Protein AF-A0AAD4DMA4-F1 (afdb_monomer)

Nearest PDB structures (foldseek):
  8xfw-assembly1_B  TM=6.424E-01  e=8.519E-01  Mangifera indica
  4wio-assembly1_A  TM=4.514E-01  e=7.465E-01  Plasmodium falciparum 3D7
  3uow-assembly1_B  TM=4.944E-01  e=1.186E+00  Plasmodium falciparum 3D7
  7va8-assembly1_A  TM=5.593E-01  e=2.149E+00  Mangifera indica
  3uow-assembly1_A  TM=4.075E-01  e=1.186E+00  Plasmodium falciparum 3D7

Solvent-accessible surface area (backbone atoms only — not comparable to full-atom values): 4641 Å² total; per-residue (Å²): 136,82,84,68,72,77,65,56,79,76,67,72,49,45,76,38,35,70,47,79,51,57,92,49,93,68,82,69,33,36,67,57,51,51,50,46,56,71,61,17,77,45,53,38,33,43,36,40,53,46,73,84,64,80,35,70,69,42,28,39,52,26,51,55,46,39,58,70,78,41,67,76,46,44,67,54,80,110

Radius of gyration: 13.65 Å; Cα contacts (8 Å, |Δi|>4): 100; chains: 1; bounding box: 26×44×28 Å

pLDDT: mean 76.93, std 14.54, range [42.16, 92.5]

Organism: NCBI:txid604196

Structure (mmCIF, N/CA/C/O backbone):
data_AF-A0AAD4DMA4-F1
#
_entry.id   AF-A0AAD4DMA4-F1
#
loop_
_atom_site.group_PDB
_atom_site.id
_atom_site.type_symbol
_atom_site.label_atom_id
_atom_site.label_alt_id
_atom_site.label_comp_id
_atom_site.label_asym_id
_atom_site.label_entity_id
_atom_site.label_seq_id
_atom_site.pdbx_PDB_ins_code
_atom_site.Cartn_x
_atom_site.Cartn_y
_atom_site.Cartn_z
_atom_site.occupancy
_atom_site.B_iso_or_equiv
_atom_site.auth_seq_id
_atom_site.auth_comp_id
_atom_site.auth_asym_id
_atom_site.auth_atom_id
_atom_site.pdbx_PDB_model_num
ATOM 1 N N . MET A 1 1 ? 14.262 -34.839 5.972 1.00 42.16 1 MET A N 1
ATOM 2 C CA . MET A 1 1 ? 13.747 -33.658 5.249 1.00 42.16 1 MET A CA 1
ATOM 3 C C . MET A 1 1 ? 12.601 -33.095 6.068 1.00 42.16 1 MET A C 1
ATOM 5 O O . MET A 1 1 ? 11.568 -33.741 6.152 1.00 42.16 1 MET A O 1
ATOM 9 N N . SER A 1 2 ? 12.833 -31.989 6.772 1.00 44.19 2 SER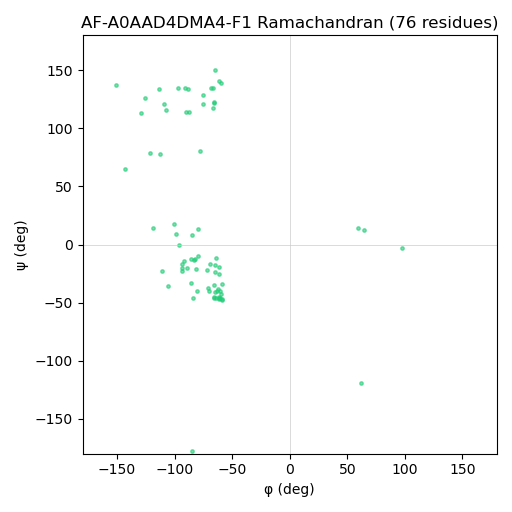 A N 1
ATOM 10 C CA . SER A 1 2 ? 11.875 -31.410 7.723 1.00 44.19 2 SER A CA 1
ATOM 11 C C . SER A 1 2 ? 10.930 -30.448 6.986 1.00 44.19 2 SER A C 1
ATOM 13 O O . SER A 1 2 ? 11.411 -29.426 6.502 1.00 44.19 2 SER A O 1
ATOM 15 N N . PRO A 1 3 ? 9.616 -30.729 6.884 1.00 52.88 3 PRO A N 1
ATOM 16 C CA . PRO A 1 3 ? 8.662 -29.882 6.163 1.00 52.88 3 PRO A CA 1
ATOM 17 C C . PRO A 1 3 ? 8.099 -28.722 7.007 1.00 52.88 3 PRO A C 1
ATOM 19 O O . PRO A 1 3 ? 7.173 -28.037 6.587 1.00 52.88 3 PRO A O 1
ATOM 22 N N . THR A 1 4 ? 8.622 -28.491 8.211 1.00 53.81 4 THR A N 1
ATOM 23 C CA . THR A 1 4 ? 8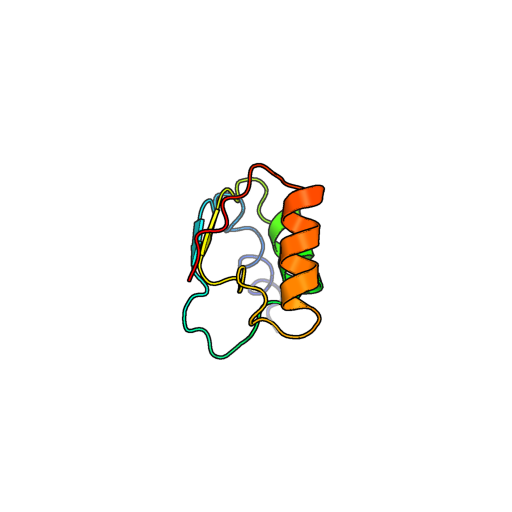.030 -27.574 9.198 1.00 53.81 4 THR A CA 1
ATOM 24 C C . THR A 1 4 ? 8.578 -26.152 9.171 1.00 53.81 4 THR A C 1
ATOM 26 O O . THR A 1 4 ? 7.926 -25.256 9.698 1.00 53.81 4 THR A O 1
ATOM 29 N N . LEU A 1 5 ? 9.734 -25.908 8.548 1.00 49.91 5 LEU A N 1
ATOM 30 C CA . LEU A 1 5 ? 10.343 -24.575 8.563 1.00 49.91 5 LEU A CA 1
ATOM 31 C C . LEU A 1 5 ? 9.742 -23.618 7.536 1.00 49.91 5 LEU A C 1
ATOM 33 O O . LEU A 1 5 ? 9.838 -22.421 7.741 1.00 49.91 5 LEU A O 1
ATOM 37 N N . THR A 1 6 ? 9.083 -24.094 6.480 1.00 51.66 6 THR A N 1
ATOM 38 C CA . THR A 1 6 ? 8.537 -23.221 5.424 1.00 51.66 6 THR A CA 1
ATOM 39 C C . THR A 1 6 ? 7.169 -22.625 5.768 1.00 51.66 6 THR A C 1
ATOM 41 O O . THR A 1 6 ? 6.720 -21.707 5.093 1.00 51.66 6 THR A O 1
ATOM 44 N N . ARG A 1 7 ? 6.497 -23.138 6.809 1.00 44.78 7 ARG A N 1
ATOM 45 C CA . ARG A 1 7 ? 5.121 -22.753 7.168 1.00 44.78 7 ARG A CA 1
ATOM 46 C C . ARG A 1 7 ? 5.037 -21.563 8.131 1.00 44.78 7 ARG A C 1
ATOM 48 O O . ARG A 1 7 ? 3.997 -20.932 8.203 1.00 44.78 7 ARG A O 1
ATOM 55 N N . LEU A 1 8 ? 6.115 -21.255 8.855 1.00 49.47 8 LEU A N 1
ATOM 56 C CA . LEU A 1 8 ? 6.123 -20.189 9.868 1.00 49.47 8 LEU A CA 1
ATOM 57 C C . LEU A 1 8 ? 6.294 -18.789 9.248 1.00 49.47 8 LEU A C 1
ATOM 59 O O . LEU A 1 8 ? 5.560 -17.873 9.591 1.00 49.47 8 LEU A O 1
ATOM 63 N N . TRP A 1 9 ? 7.150 -18.643 8.234 1.00 50.97 9 TRP A N 1
ATOM 64 C CA . TRP A 1 9 ? 7.533 -17.331 7.684 1.00 50.97 9 TRP A CA 1
ATOM 65 C C . TRP A 1 9 ? 6.429 -16.584 6.923 1.00 50.97 9 TRP A C 1
ATOM 67 O O . TRP A 1 9 ? 6.557 -15.386 6.691 1.00 50.97 9 TRP A O 1
ATOM 77 N N . THR A 1 10 ? 5.355 -17.259 6.504 1.00 51.84 10 THR A N 1
ATOM 78 C CA . THR A 1 10 ? 4.261 -16.629 5.740 1.00 51.84 10 THR A CA 1
ATOM 79 C C . THR A 1 10 ? 3.114 -16.140 6.620 1.00 51.84 10 THR A C 1
ATOM 81 O O . THR A 1 10 ? 2.348 -15.280 6.192 1.00 51.84 10 THR A O 1
ATOM 84 N N . GLU A 1 11 ? 2.984 -16.648 7.848 1.00 55.25 11 GLU A N 1
ATOM 85 C CA . GLU A 1 11 ? 1.865 -16.298 8.730 1.00 55.25 11 GLU A CA 1
ATOM 86 C C . GLU A 1 11 ? 2.155 -15.106 9.657 1.00 55.25 11 GLU A C 1
ATOM 88 O O . GLU A 1 11 ? 1.219 -14.544 10.229 1.00 55.25 11 GLU A O 1
ATOM 93 N N . GLU A 1 12 ? 3.420 -14.695 9.791 1.00 61.72 12 GLU A N 1
ATOM 94 C CA . GLU A 1 12 ? 3.865 -13.774 10.851 1.00 61.72 12 GLU A CA 1
ATOM 95 C C . GLU A 1 12 ? 3.702 -12.278 10.534 1.00 61.72 12 GLU A C 1
ATOM 97 O O . GLU A 1 12 ? 3.744 -11.455 11.444 1.00 61.72 12 GLU A O 1
ATOM 102 N N . LEU A 1 13 ? 3.426 -11.894 9.284 1.00 74.19 13 LEU A N 1
ATOM 103 C CA . LEU A 1 13 ? 3.303 -10.477 8.903 1.00 74.19 13 LEU A CA 1
ATOM 104 C C . LEU A 1 13 ? 1.853 -9.982 8.778 1.00 74.19 13 LEU A C 1
ATOM 106 O O . LEU A 1 13 ? 1.606 -8.909 8.237 1.00 74.19 13 LEU A O 1
ATOM 110 N N . LYS A 1 14 ? 0.874 -10.705 9.339 1.00 77.06 14 LYS A N 1
ATOM 111 C CA . LYS A 1 14 ? -0.537 -10.256 9.373 1.00 77.06 14 LYS A CA 1
ATOM 112 C C . LYS A 1 14 ? -0.736 -8.940 10.142 1.00 77.06 14 LYS A C 1
ATOM 114 O O . LYS A 1 14 ? -1.757 -8.276 9.974 1.00 77.06 14 LYS A O 1
ATOM 119 N N . GLU A 1 15 ? 0.228 -8.578 10.988 1.00 85.75 15 GLU A N 1
ATOM 120 C CA . GLU A 1 15 ? 0.249 -7.337 11.769 1.00 85.75 15 GLU A CA 1
ATOM 121 C C . GLU A 1 15 ? 1.067 -6.214 11.110 1.00 85.75 15 GLU A 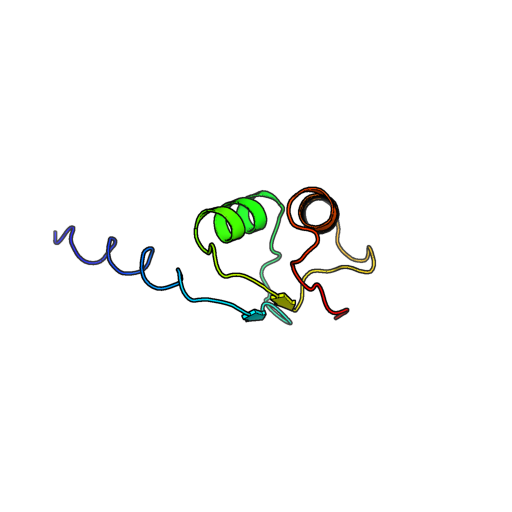C 1
ATOM 123 O O . GLU A 1 15 ? 1.154 -5.121 11.671 1.00 85.75 15 GLU A O 1
ATOM 128 N N . LEU A 1 16 ? 1.665 -6.462 9.939 1.00 88.25 16 LEU A N 1
ATOM 129 C CA . LEU A 1 16 ? 2.478 -5.478 9.234 1.00 88.25 16 LEU A CA 1
ATOM 130 C C . LEU A 1 16 ? 1.607 -4.307 8.772 1.00 88.25 16 LEU A C 1
ATOM 132 O O . LEU A 1 16 ? 0.650 -4.501 8.026 1.00 88.25 16 LEU A O 1
ATOM 136 N N . ARG A 1 17 ? 1.971 -3.097 9.205 1.00 90.31 17 ARG A N 1
ATOM 137 C CA . ARG A 1 17 ? 1.281 -1.847 8.847 1.00 90.31 17 ARG A CA 1
ATOM 138 C C . ARG A 1 17 ? 2.044 -1.003 7.843 1.00 90.31 17 ARG A C 1
ATOM 140 O O . ARG A 1 17 ? 1.433 -0.384 6.982 1.00 90.31 17 ARG A O 1
ATOM 147 N N . GLU A 1 18 ? 3.368 -1.003 7.931 1.00 91.44 18 GLU A N 1
ATOM 148 C CA . GLU A 1 18 ? 4.238 -0.230 7.052 1.00 91.44 18 GLU A CA 1
ATOM 149 C C . GLU A 1 18 ? 5.266 -1.158 6.405 1.00 91.44 18 GLU A C 1
ATOM 151 O O . GLU A 1 18 ? 5.987 -1.876 7.097 1.00 91.44 18 GLU A O 1
ATOM 156 N N . LEU A 1 19 ? 5.330 -1.129 5.076 1.00 88.62 19 LEU A N 1
ATOM 157 C CA . LEU A 1 19 ? 6.363 -1.787 4.290 1.00 88.62 19 LEU A CA 1
ATOM 158 C C . LEU A 1 19 ? 7.267 -0.718 3.678 1.00 88.62 19 LEU A C 1
ATOM 160 O O . LEU A 1 19 ? 6.799 0.106 2.897 1.00 88.62 19 LEU A O 1
ATOM 164 N N . ASN A 1 20 ? 8.561 -0.753 3.985 1.00 87.94 20 ASN A N 1
ATOM 165 C CA . ASN A 1 20 ? 9.544 0.098 3.325 1.00 87.94 20 ASN A CA 1
ATOM 166 C C . ASN A 1 20 ? 10.410 -0.729 2.374 1.00 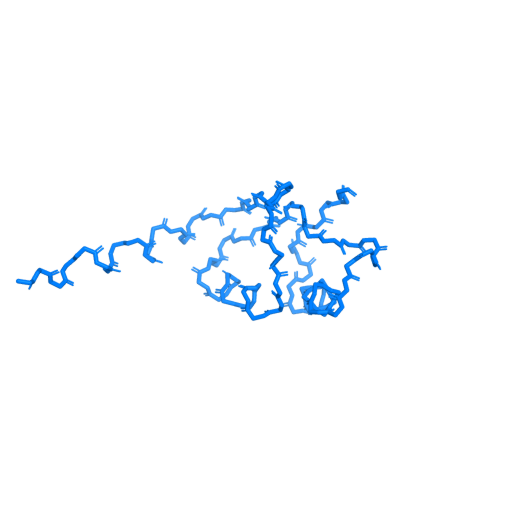87.94 20 ASN A C 1
ATOM 168 O O . ASN A 1 20 ? 11.143 -1.616 2.804 1.00 87.94 20 ASN A O 1
ATOM 172 N N . VAL A 1 21 ? 10.295 -0.429 1.084 1.00 84.31 21 VAL A N 1
ATOM 173 C CA . VAL A 1 21 ? 11.027 -1.067 -0.020 1.00 84.31 21 VAL A CA 1
ATOM 174 C C . VAL A 1 21 ? 11.900 -0.055 -0.764 1.00 84.31 21 VAL A C 1
ATOM 176 O O . VAL A 1 21 ? 12.383 -0.316 -1.866 1.00 84.31 21 VAL A O 1
ATOM 179 N N . GLU A 1 22 ? 12.107 1.120 -0.171 1.00 81.06 22 GLU A N 1
ATOM 180 C CA . GLU A 1 22 ? 12.986 2.143 -0.713 1.00 81.06 22 GLU A CA 1
ATOM 181 C C . GLU A 1 22 ? 14.419 1.608 -0.849 1.00 81.06 22 GLU A C 1
ATOM 183 O O . GLU A 1 22 ? 14.928 0.890 0.010 1.00 81.06 22 GLU A O 1
ATOM 188 N N . GLN A 1 23 ? 15.072 1.951 -1.961 1.00 71.31 23 GLN A N 1
ATOM 189 C CA . GLN A 1 23 ? 16.431 1.512 -2.306 1.00 71.31 23 GLN A CA 1
ATOM 190 C C . GLN A 1 23 ? 16.633 -0.008 -2.421 1.00 71.31 23 GLN A C 1
ATOM 192 O O . GLN A 1 23 ? 17.775 -0.470 -2.496 1.00 71.31 23 GLN A O 1
ATOM 197 N N . MET A 1 24 ? 15.563 -0.804 -2.501 1.00 76.75 24 MET A N 1
ATOM 198 C CA . MET A 1 24 ? 15.710 -2.198 -2.901 1.00 76.75 24 MET A CA 1
ATOM 199 C C . MET A 1 24 ? 16.131 -2.274 -4.372 1.00 76.75 24 MET A C 1
ATOM 201 O O . MET A 1 24 ? 15.582 -1.601 -5.243 1.00 76.75 24 MET A O 1
ATOM 205 N N . ALA A 1 25 ? 17.124 -3.122 -4.660 1.00 69.31 25 ALA A N 1
ATOM 206 C CA . ALA A 1 25 ? 17.544 -3.406 -6.033 1.00 69.31 25 ALA A CA 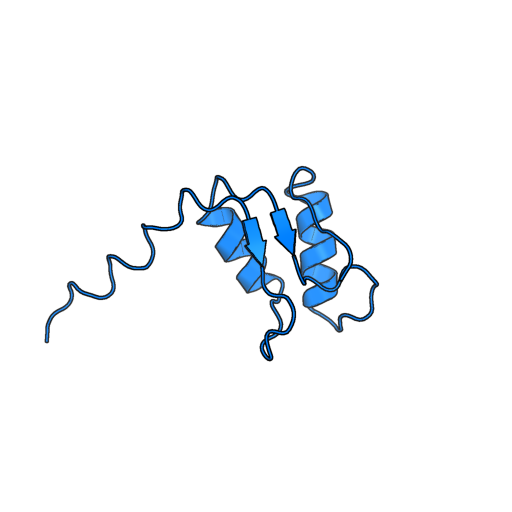1
ATOM 207 C C . ALA A 1 25 ? 16.441 -4.118 -6.841 1.00 69.31 25 ALA A C 1
ATOM 209 O O . ALA A 1 25 ? 16.431 -4.057 -8.071 1.00 69.31 25 ALA A O 1
ATOM 210 N N . HIS A 1 26 ? 15.526 -4.794 -6.138 1.00 70.38 26 HIS A N 1
ATOM 211 C CA . HIS A 1 26 ? 14.366 -5.473 -6.701 1.00 70.38 26 HIS A CA 1
ATOM 212 C C . HIS A 1 26 ? 13.175 -4.518 -6.789 1.00 70.38 26 HIS A C 1
ATOM 214 O O . HIS A 1 26 ? 12.872 -3.809 -5.830 1.00 70.38 26 HIS A O 1
ATOM 220 N N . ARG A 1 27 ? 12.499 -4.514 -7.940 1.00 70.56 27 ARG A N 1
ATOM 221 C CA . ARG A 1 27 ? 11.290 -3.717 -8.173 1.00 70.56 27 ARG A CA 1
ATOM 222 C C . ARG A 1 27 ? 10.071 -4.544 -7.815 1.00 70.56 27 ARG A C 1
ATOM 224 O O . ARG A 1 27 ? 9.983 -5.687 -8.245 1.00 70.56 27 ARG A O 1
ATOM 231 N N . ILE A 1 28 ? 9.134 -3.949 -7.087 1.00 79.69 28 ILE A N 1
ATOM 232 C CA . ILE A 1 28 ? 7.883 -4.613 -6.721 1.00 79.69 28 ILE A CA 1
ATOM 233 C C . ILE A 1 28 ? 6.841 -4.331 -7.800 1.00 79.69 28 ILE A C 1
ATOM 235 O O . ILE A 1 28 ? 6.417 -3.188 -7.988 1.00 79.69 28 ILE A O 1
ATOM 239 N N . GLY A 1 29 ? 6.445 -5.389 -8.506 1.00 83.94 29 GLY A N 1
ATOM 240 C CA . GLY A 1 29 ? 5.404 -5.350 -9.527 1.00 83.94 29 GLY A CA 1
ATOM 241 C C . GLY A 1 29 ? 3.989 -5.503 -8.965 1.00 83.94 29 GLY A C 1
ATOM 242 O O . GLY A 1 29 ? 3.757 -5.630 -7.760 1.00 83.94 29 GLY A O 1
ATOM 243 N N . LEU A 1 30 ? 3.012 -5.515 -9.873 1.00 86.06 30 LEU A N 1
ATOM 244 C CA . LEU A 1 30 ? 1.593 -5.653 -9.543 1.00 86.06 30 LEU A CA 1
ATOM 245 C C . LEU A 1 30 ? 1.277 -6.975 -8.830 1.00 86.06 30 LEU A C 1
ATOM 247 O O . LEU A 1 30 ? 0.456 -6.987 -7.912 1.00 86.06 30 LEU A O 1
ATOM 251 N N . GLU A 1 31 ? 1.895 -8.081 -9.248 1.00 87.88 31 GLU A N 1
ATOM 252 C CA . GLU A 1 31 ? 1.649 -9.396 -8.648 1.00 87.88 31 GLU A CA 1
ATOM 253 C C . GLU A 1 31 ? 2.117 -9.453 -7.192 1.00 87.88 31 GLU A C 1
ATOM 255 O O . GLU A 1 31 ? 1.346 -9.863 -6.320 1.00 87.88 31 GLU A O 1
ATOM 260 N N . GLU A 1 32 ? 3.325 -8.961 -6.902 1.00 86.94 32 GLU A N 1
ATOM 261 C CA . GLU A 1 32 ? 3.822 -8.866 -5.529 1.00 86.94 32 GLU A CA 1
ATOM 262 C C . GLU A 1 32 ? 2.931 -7.973 -4.667 1.00 86.94 32 GLU A C 1
ATOM 264 O O . GLU A 1 32 ? 2.531 -8.382 -3.579 1.00 86.94 32 GLU A O 1
ATOM 269 N N . VAL A 1 33 ? 2.538 -6.795 -5.161 1.00 88.06 33 VAL A N 1
ATOM 270 C CA . VAL A 1 33 ? 1.631 -5.903 -4.425 1.00 88.06 33 VAL A CA 1
ATOM 271 C C . VAL A 1 33 ? 0.288 -6.575 -4.123 1.00 88.06 33 VAL A C 1
ATOM 273 O O . VAL A 1 33 ? -0.228 -6.452 -3.010 1.00 88.06 33 VAL A O 1
ATOM 276 N N . ARG A 1 34 ? -0.289 -7.308 -5.083 1.00 89.94 34 ARG A N 1
ATOM 277 C CA . ARG A 1 34 ? -1.542 -8.049 -4.866 1.00 89.94 34 ARG A CA 1
ATOM 278 C C . ARG A 1 34 ? -1.387 -9.098 -3.780 1.00 89.94 34 ARG A C 1
ATOM 280 O O . ARG A 1 34 ? -2.238 -9.180 -2.898 1.00 89.94 34 ARG A O 1
ATOM 287 N N . TRP A 1 35 ? -0.303 -9.867 -3.834 1.00 88.38 35 TRP A N 1
ATOM 288 C CA . TRP A 1 35 ? -0.017 -10.887 -2.835 1.00 88.38 35 TRP A CA 1
ATOM 289 C C . TRP A 1 35 ? 0.143 -10.274 -1.437 1.00 88.38 35 TRP A C 1
ATOM 291 O O . TRP A 1 35 ? -0.478 -10.751 -0.488 1.00 88.38 35 TRP A O 1
ATOM 301 N N . MET A 1 36 ? 0.896 -9.175 -1.328 1.00 87.81 36 MET A N 1
ATOM 302 C CA . MET A 1 36 ? 1.125 -8.447 -0.076 1.00 87.81 36 MET A CA 1
ATOM 303 C C . MET A 1 36 ? -0.182 -7.956 0.542 1.00 87.81 36 MET A C 1
ATOM 305 O O . MET A 1 36 ? -0.427 -8.188 1.718 1.00 87.81 36 MET A O 1
ATOM 309 N N . VAL A 1 37 ? -1.055 -7.326 -0.246 1.00 87.56 37 VAL A N 1
ATOM 310 C CA . VAL A 1 37 ? -2.351 -6.825 0.241 1.00 87.56 37 VAL A CA 1
ATOM 311 C C . VAL A 1 37 ? -3.292 -7.957 0.662 1.00 87.56 37 VAL A C 1
ATOM 313 O O . VAL A 1 37 ? -4.067 -7.786 1.601 1.00 87.56 37 VAL A O 1
ATOM 316 N N . ASP A 1 38 ? -3.252 -9.098 -0.026 1.00 88.38 38 ASP A N 1
ATOM 317 C CA . ASP A 1 38 ? -4.083 -10.261 0.304 1.00 88.38 38 ASP A CA 1
ATOM 318 C C . ASP A 1 38 ? -3.623 -10.944 1.605 1.00 88.38 38 ASP A C 1
ATOM 320 O O . ASP A 1 38 ? -4.444 -11.351 2.427 1.00 88.38 38 ASP A O 1
ATOM 324 N N . HIS A 1 39 ? -2.307 -11.001 1.836 1.00 87.69 39 HIS A N 1
ATOM 325 C CA . HIS A 1 39 ? -1.715 -11.696 2.983 1.00 87.69 39 HIS A CA 1
ATOM 326 C C . HIS A 1 39 ? -1.466 -10.790 4.200 1.00 87.69 39 HIS A C 1
ATOM 328 O O . HIS A 1 39 ? -1.397 -11.290 5.328 1.00 87.69 39 HIS A O 1
ATOM 334 N N . TRP A 1 40 ? -1.353 -9.471 4.012 1.00 91.06 40 TRP A N 1
ATOM 335 C CA . TRP A 1 40 ? -1.112 -8.479 5.066 1.00 91.06 40 TRP A CA 1
ATOM 336 C C . TRP A 1 40 ? -2.339 -7.572 5.232 1.00 91.06 40 TRP A C 1
ATOM 338 O O . TRP A 1 40 ? -2.351 -6.428 4.776 1.00 91.06 40 TRP A O 1
ATOM 348 N N . PRO A 1 41 ? -3.395 -8.052 5.916 1.00 87.56 41 PRO A N 1
ATOM 349 C CA . PRO A 1 41 ? -4.670 -7.342 6.012 1.00 87.56 41 PRO A CA 1
ATOM 350 C C . PRO A 1 41 ? -4.584 -6.010 6.768 1.00 87.56 41 PRO A C 1
ATOM 352 O O . PRO A 1 41 ? -5.496 -5.193 6.658 1.00 87.56 41 PRO A O 1
ATOM 355 N N . LYS A 1 42 ? -3.521 -5.796 7.552 1.00 89.81 42 LYS A N 1
ATOM 356 C CA . LYS A 1 42 ? -3.277 -4.556 8.298 1.00 89.81 42 LYS A CA 1
ATOM 357 C C . LYS A 1 42 ? -2.305 -3.608 7.598 1.00 89.81 42 LYS A C 1
ATOM 359 O O . LYS A 1 42 ? -1.911 -2.628 8.217 1.00 89.81 42 LYS A O 1
ATOM 364 N N . LEU A 1 43 ? -1.925 -3.879 6.348 1.00 91.56 43 LEU A N 1
ATOM 365 C CA . LEU A 1 43 ? -1.024 -3.011 5.603 1.00 91.56 43 LEU A CA 1
ATOM 366 C C . LEU A 1 43 ? -1.710 -1.672 5.316 1.00 91.56 43 LEU A C 1
ATOM 368 O O . LEU A 1 43 ? -2.725 -1.606 4.622 1.00 91.56 43 LEU A O 1
ATOM 372 N N . GLU A 1 44 ? -1.133 -0.610 5.860 1.00 92.50 44 GLU A N 1
ATOM 373 C CA . GLU A 1 44 ? -1.628 0.764 5.781 1.00 92.50 44 GLU A CA 1
ATOM 374 C C . GLU A 1 44 ? -0.710 1.637 4.920 1.00 92.50 44 GLU A C 1
ATOM 376 O O . GLU A 1 44 ? -1.164 2.643 4.391 1.00 92.50 44 GLU A O 1
ATOM 381 N N . LYS A 1 45 ? 0.565 1.270 4.737 1.00 91.56 45 LYS A N 1
ATOM 382 C CA . LYS A 1 45 ? 1.541 2.133 4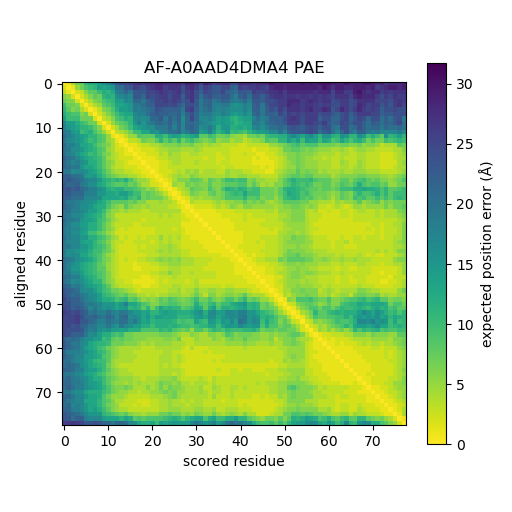.065 1.00 91.56 45 LYS A CA 1
ATOM 383 C C . LYS A 1 45 ? 2.641 1.358 3.346 1.00 91.56 45 LYS A C 1
ATOM 385 O O . LYS A 1 45 ? 3.194 0.407 3.897 1.00 91.56 45 LYS A O 1
ATOM 390 N N . ILE A 1 46 ? 2.987 1.795 2.133 1.00 89.44 46 ILE A N 1
ATOM 391 C CA . ILE A 1 46 ? 4.092 1.237 1.340 1.00 89.44 46 ILE A CA 1
ATOM 392 C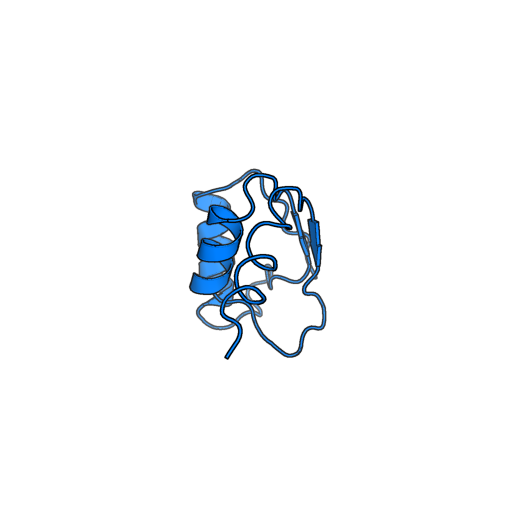 C . ILE A 1 46 ? 5.011 2.368 0.865 1.00 89.44 46 ILE A C 1
ATOM 394 O O . ILE A 1 46 ? 4.623 3.188 0.035 1.00 89.44 46 ILE A O 1
ATOM 398 N N . ILE A 1 47 ? 6.241 2.399 1.374 1.00 87.69 47 ILE A N 1
ATOM 399 C CA . ILE A 1 47 ? 7.270 3.394 1.046 1.00 87.69 47 ILE A CA 1
ATOM 400 C C . ILE A 1 47 ? 8.194 2.823 -0.028 1.00 87.69 47 ILE A C 1
ATOM 402 O O . ILE A 1 47 ? 8.641 1.687 0.099 1.00 87.69 47 ILE A O 1
ATOM 406 N N . GLY A 1 48 ? 8.514 3.610 -1.057 1.00 80.06 48 GLY A N 1
ATOM 407 C CA . GLY A 1 48 ? 9.472 3.223 -2.102 1.00 80.06 48 GLY A CA 1
ATOM 408 C C . GLY A 1 48 ? 8.843 2.666 -3.383 1.00 80.06 48 GLY A C 1
ATOM 409 O O . GLY A 1 48 ? 9.561 2.431 -4.353 1.00 80.06 48 GLY A O 1
ATOM 410 N N . LEU A 1 49 ? 7.512 2.513 -3.441 1.00 80.06 49 LEU A N 1
ATOM 411 C CA . LEU A 1 49 ? 6.819 2.301 -4.716 1.00 80.06 49 LEU A CA 1
ATOM 412 C C . LEU A 1 49 ? 6.934 3.563 -5.575 1.00 80.06 49 LEU A C 1
ATOM 414 O O . LEU A 1 49 ? 6.745 4.682 -5.101 1.00 80.06 49 LEU A O 1
ATOM 418 N N . ASN A 1 50 ? 7.249 3.400 -6.857 1.00 71.44 50 ASN A N 1
ATOM 419 C CA . ASN A 1 50 ? 7.557 4.526 -7.729 1.00 71.44 50 ASN A CA 1
ATOM 420 C C . ASN A 1 50 ? 6.291 5.268 -8.200 1.00 71.44 50 ASN A C 1
ATOM 422 O O . ASN A 1 50 ? 5.808 5.080 -9.313 1.00 71.44 50 ASN A O 1
ATOM 426 N N . VAL A 1 51 ? 5.753 6.141 -7.343 1.00 64.12 51 VAL A N 1
ATOM 427 C CA . VAL A 1 51 ? 4.485 6.861 -7.577 1.00 64.12 51 VAL A CA 1
ATOM 428 C C . VAL A 1 51 ? 4.600 7.948 -8.659 1.00 64.12 51 VAL A C 1
ATOM 430 O O . VAL A 1 51 ? 3.600 8.321 -9.271 1.00 64.12 51 VAL A O 1
ATOM 433 N N . LYS A 1 52 ? 5.811 8.449 -8.942 1.00 60.72 52 LYS A N 1
ATOM 434 C CA . LYS A 1 52 ? 6.057 9.578 -9.867 1.00 60.72 52 LYS A CA 1
ATOM 435 C C . LYS A 1 52 ? 6.045 9.193 -11.353 1.00 60.72 52 LYS A C 1
ATOM 437 O O . LYS A 1 52 ? 6.543 9.951 -12.182 1.00 60.72 52 LYS A O 1
ATOM 442 N N . GLY A 1 53 ? 5.561 7.999 -11.703 1.00 56.97 53 GLY A N 1
ATOM 443 C CA . GLY A 1 53 ? 5.592 7.505 -13.083 1.00 56.97 53 GLY A CA 1
ATOM 444 C C . GLY A 1 53 ? 7.010 7.298 -13.628 1.00 56.97 53 GLY A C 1
ATOM 445 O O . GLY A 1 53 ? 7.189 7.120 -14.831 1.00 56.97 53 GLY A O 1
ATOM 446 N N . LYS A 1 54 ? 8.033 7.324 -12.758 1.00 56.19 54 LYS A N 1
ATOM 447 C CA . LYS A 1 54 ? 9.398 6.912 -13.118 1.00 56.19 54 LYS A CA 1
ATOM 448 C C . LYS A 1 54 ? 9.535 5.385 -13.103 1.00 56.19 54 LYS A C 1
ATOM 450 O O . LYS A 1 54 ? 10.563 4.868 -13.545 1.00 56.19 54 LYS A O 1
ATOM 455 N N . GLY A 1 55 ? 8.520 4.682 -12.590 1.00 59.03 55 GLY A N 1
ATOM 456 C CA . GLY A 1 55 ? 8.377 3.241 -12.721 1.00 59.03 55 GLY A CA 1
ATOM 457 C C . GLY A 1 55 ? 8.162 2.887 -14.187 1.00 59.03 55 GLY A C 1
ATOM 458 O O . GLY A 1 55 ? 7.633 3.687 -14.965 1.00 59.03 55 GLY A O 1
ATOM 459 N N . LYS A 1 56 ? 8.609 1.702 -14.596 1.00 62.09 56 LYS A N 1
ATOM 460 C CA . LYS A 1 56 ? 8.339 1.186 -1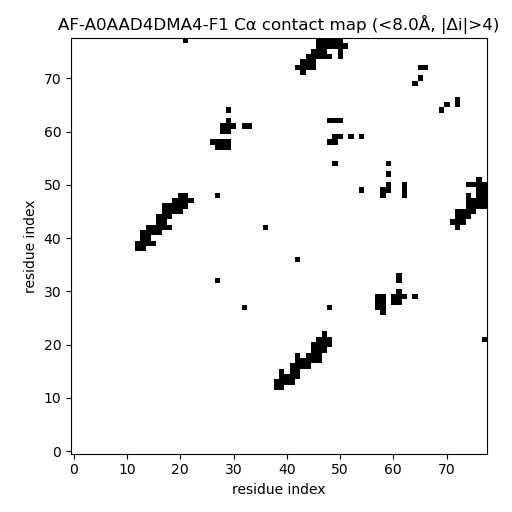5.946 1.00 62.09 56 LYS A CA 1
ATOM 461 C C . LYS A 1 56 ? 7.443 -0.040 -15.822 1.00 62.09 56 LYS A C 1
ATOM 463 O O . LYS A 1 56 ? 7.738 -0.911 -15.015 1.00 62.09 56 LYS A O 1
ATOM 468 N N . GLY A 1 57 ? 6.391 -0.107 -16.638 1.00 75.25 57 GLY A N 1
ATOM 469 C CA . GLY A 1 57 ? 5.483 -1.257 -16.681 1.00 75.25 57 GLY A CA 1
ATOM 470 C C . GLY A 1 57 ? 4.757 -1.485 -15.354 1.00 75.25 57 GLY A C 1
ATOM 471 O O . GLY A 1 57 ? 4.061 -0.593 -14.866 1.00 75.25 57 GLY A 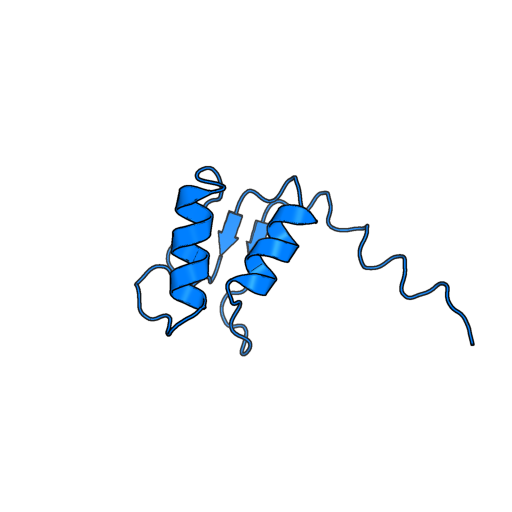O 1
ATOM 472 N N . GLU A 1 58 ? 4.979 -2.660 -14.771 1.00 76.19 58 GLU A N 1
ATOM 473 C CA . GLU A 1 58 ? 4.197 -3.239 -13.673 1.00 76.19 58 GLU A CA 1
ATOM 474 C C . GLU A 1 58 ? 4.207 -2.415 -12.378 1.00 76.19 58 GLU A C 1
ATOM 476 O O . GLU A 1 58 ? 3.249 -2.472 -11.612 1.00 76.19 58 GLU A O 1
ATOM 481 N N . GLU A 1 59 ? 5.241 -1.602 -12.136 1.00 75.62 59 GLU A N 1
ATOM 482 C CA . GLU A 1 59 ? 5.295 -0.694 -10.977 1.00 75.62 59 GLU A CA 1
ATOM 483 C C . GLU A 1 59 ? 4.205 0.390 -11.048 1.00 75.62 59 GLU A C 1
ATOM 485 O O . GLU A 1 59 ? 3.566 0.709 -10.044 1.00 75.62 59 GLU A O 1
ATOM 490 N N . ASN A 1 60 ? 3.958 0.947 -12.241 1.00 80.81 60 ASN A N 1
ATOM 491 C CA . ASN A 1 60 ? 2.906 1.950 -12.421 1.00 80.81 60 ASN A CA 1
ATOM 492 C C . ASN A 1 60 ? 1.528 1.294 -12.286 1.00 80.81 60 ASN A C 1
ATOM 494 O O . ASN A 1 60 ? 0.645 1.847 -11.632 1.00 80.81 60 ASN A O 1
ATOM 498 N N . GLU A 1 61 ? 1.368 0.090 -12.840 1.00 86.31 61 GLU A N 1
ATOM 499 C CA . GLU A 1 61 ? 0.135 -0.690 -12.717 1.00 86.31 61 GLU A CA 1
ATOM 500 C C . GLU A 1 61 ? -0.164 -1.052 -11.258 1.00 86.31 61 GLU A C 1
ATOM 502 O O . GLU A 1 61 ? -1.317 -0.977 -10.834 1.00 86.31 61 GLU A O 1
ATOM 507 N N . ALA A 1 62 ? 0.860 -1.377 -10.464 1.00 86.06 62 ALA A N 1
ATOM 508 C CA . ALA A 1 62 ? 0.730 -1.636 -9.034 1.00 86.06 62 ALA A CA 1
ATOM 509 C C . ALA A 1 62 ? 0.204 -0.410 -8.276 1.00 86.06 62 ALA A C 1
ATOM 511 O O . ALA A 1 62 ? -0.741 -0.523 -7.493 1.00 86.06 62 ALA A O 1
ATOM 512 N N . VAL A 1 63 ? 0.764 0.774 -8.548 1.00 85.44 63 VAL A N 1
ATOM 513 C CA . VAL A 1 63 ? 0.321 2.039 -7.940 1.00 85.44 63 VAL A CA 1
ATOM 514 C C . VAL A 1 63 ? -1.114 2.377 -8.348 1.00 85.44 63 VAL A C 1
ATOM 516 O O . VAL A 1 63 ? -1.932 2.736 -7.499 1.00 85.44 63 VAL A O 1
ATOM 519 N N . GLU A 1 64 ? -1.448 2.262 -9.635 1.00 87.88 64 GLU A N 1
ATOM 520 C CA . GLU A 1 64 ? -2.811 2.506 -10.116 1.00 87.88 64 GLU A CA 1
ATOM 521 C C . GLU A 1 64 ? -3.818 1.516 -9.526 1.00 87.88 64 GLU A C 1
ATOM 523 O O . GLU A 1 64 ? -4.932 1.902 -9.157 1.00 87.88 64 GLU A O 1
ATOM 528 N N . TRP A 1 65 ? -3.432 0.246 -9.410 1.00 89.88 65 TRP A N 1
ATOM 529 C CA . TRP A 1 65 ? -4.257 -0.783 -8.797 1.00 89.88 65 TRP A CA 1
ATOM 530 C C . TRP A 1 65 ? -4.471 -0.515 -7.307 1.00 89.88 65 TRP A C 1
ATOM 532 O O . TRP A 1 65 ? -5.616 -0.568 -6.863 1.00 89.88 65 TRP A O 1
ATOM 542 N N . LEU A 1 66 ? -3.430 -0.149 -6.550 1.00 89.31 66 LEU A N 1
ATOM 543 C CA . LEU A 1 66 ? -3.542 0.193 -5.126 1.00 89.31 66 LEU A CA 1
ATOM 544 C C . LEU A 1 66 ? -4.499 1.361 -4.903 1.00 89.31 66 LEU A C 1
ATOM 546 O O . LEU A 1 66 ? -5.416 1.252 -4.092 1.00 89.31 66 LEU A O 1
ATOM 550 N N . LYS A 1 67 ? -4.370 2.433 -5.692 1.00 87.56 67 LYS A N 1
ATOM 551 C CA . LYS A 1 67 ? -5.273 3.593 -5.616 1.00 87.56 67 LYS A CA 1
ATOM 552 C C . LYS A 1 67 ? -6.739 3.224 -5.865 1.00 87.56 67 LYS A C 1
ATOM 554 O O . LYS A 1 67 ? -7.624 3.833 -5.272 1.00 87.56 67 LYS A O 1
ATOM 559 N N . LYS A 1 68 ? -7.010 2.238 -6.730 1.00 88.94 68 LYS A N 1
ATOM 560 C CA . LYS A 1 68 ? -8.374 1.776 -7.046 1.00 88.94 68 LYS A CA 1
ATOM 561 C C . LYS A 1 68 ? -8.910 0.760 -6.035 1.00 88.94 68 LYS A C 1
ATOM 563 O O . LYS A 1 68 ? -10.059 0.858 -5.622 1.00 88.94 68 LYS A O 1
ATOM 568 N N . ALA A 1 69 ? -8.105 -0.234 -5.669 1.00 88.88 69 ALA A N 1
ATOM 569 C CA . ALA A 1 69 ? -8.531 -1.369 -4.855 1.00 88.88 69 ALA A CA 1
ATOM 570 C C . ALA A 1 69 ? -8.463 -1.084 -3.348 1.00 88.88 69 ALA A C 1
ATOM 572 O O . ALA A 1 69 ? -9.264 -1.625 -2.581 1.00 88.88 69 ALA A O 1
ATOM 573 N N . ARG A 1 70 ? -7.491 -0.274 -2.919 1.00 86.44 70 ARG A N 1
ATOM 574 C CA . ARG A 1 70 ? -7.143 -0.015 -1.516 1.00 86.44 70 ARG A CA 1
ATOM 575 C C . ARG A 1 70 ? -6.733 1.455 -1.325 1.00 86.44 70 ARG A C 1
ATOM 577 O O . ARG A 1 70 ? -5.587 1.734 -0.982 1.00 86.44 70 ARG A O 1
ATOM 584 N N . PRO A 1 71 ? -7.660 2.411 -1.520 1.00 87.81 71 PRO A N 1
ATOM 585 C CA . PRO A 1 71 ? -7.355 3.845 -1.473 1.00 87.81 71 PRO A CA 1
ATOM 586 C C . PRO A 1 71 ? -6.876 4.354 -0.103 1.00 87.81 71 PRO A C 1
ATOM 588 O O . PRO A 1 71 ? -6.420 5.487 -0.012 1.00 87.81 71 PRO A O 1
ATOM 591 N N . TRP A 1 72 ? -6.999 3.549 0.956 1.00 87.56 72 TRP A N 1
ATOM 592 C CA . TRP A 1 72 ? -6.493 3.871 2.291 1.00 87.56 72 TRP A CA 1
ATOM 593 C C . TRP A 1 72 ? -5.003 3.566 2.475 1.00 87.56 72 TRP A C 1
ATOM 595 O O . TRP A 1 72 ? -4.444 3.984 3.482 1.00 87.56 72 TRP A O 1
ATOM 605 N N . ILE A 1 73 ? -4.371 2.831 1.550 1.00 89.38 73 ILE A N 1
ATOM 606 C CA . ILE A 1 73 ? -2.937 2.556 1.634 1.00 89.38 73 ILE A CA 1
ATOM 607 C C . ILE A 1 73 ? -2.166 3.813 1.235 1.00 89.38 73 ILE A C 1
ATOM 609 O O . ILE A 1 73 ? -2.289 4.311 0.114 1.00 89.38 73 ILE A O 1
ATOM 613 N N . GLU A 1 74 ? -1.344 4.309 2.152 1.00 90.12 74 GLU A N 1
ATOM 614 C CA . GLU A 1 74 ? -0.488 5.465 1.939 1.00 90.12 74 GLU A CA 1
ATOM 615 C C . GLU A 1 74 ? 0.717 5.102 1.063 1.00 90.12 74 GLU A C 1
ATOM 617 O O . GLU A 1 74 ? 1.457 4.154 1.337 1.00 90.12 74 GLU A O 1
ATOM 622 N N . LEU A 1 75 ? 0.931 5.898 0.015 1.00 85.88 75 LEU A N 1
ATOM 623 C CA . LEU A 1 75 ? 2.037 5.760 -0.932 1.00 85.88 75 LEU A CA 1
ATOM 624 C C . LEU A 1 75 ? 2.860 7.054 -0.935 1.00 85.88 75 LEU A C 1
ATOM 626 O O . LEU A 1 75 ? 2.656 7.898 -1.814 1.00 85.88 75 LEU A O 1
ATOM 630 N N . PRO A 1 76 ? 3.729 7.269 0.070 1.00 79.88 76 PRO A N 1
ATOM 631 C CA . PRO A 1 76 ? 4.581 8.446 0.105 1.00 79.88 76 PRO A CA 1
ATOM 632 C C . PRO A 1 76 ? 5.513 8.467 -1.104 1.00 79.88 76 PRO A C 1
ATOM 634 O O . PRO A 1 76 ? 6.031 7.441 -1.548 1.00 79.88 76 PRO A O 1
ATOM 637 N N . GLU A 1 77 ? 5.709 9.663 -1.645 1.00 66.75 77 GLU A N 1
ATOM 638 C CA . GLU A 1 77 ? 6.626 9.878 -2.752 1.00 66.75 77 GLU A CA 1
ATOM 639 C C . GLU A 1 77 ? 8.066 9.598 -2.303 1.00 66.75 77 GLU A C 1
ATOM 641 O O . GLU A 1 77 ? 8.558 10.246 -1.382 1.00 66.75 77 GLU A O 1
ATOM 646 N N . SER A 1 78 ? 8.731 8.662 -2.983 1.00 58.31 78 SER A N 1
ATOM 647 C CA . SER A 1 78 ? 10.188 8.471 -2.924 1.00 58.31 78 SER A CA 1
ATOM 648 C C . SER A 1 78 ? 10.911 9.472 -3.847 1.00 58.31 78 SER A C 1
ATOM 650 O O . SER A 1 78 ? 10.280 10.014 -4.806 1.00 58.31 78 SER A O 1
#

Secondary structure (DSSP, 8-state):
--TTSTTTTTTTTTT--EEE-TT-SS---HHHHHHHHHH-TT--EEES--TTTTS-THHHHHHHHHHHH-TTSB----

Sequence (78 aa):
MSPTLTRLWTEELKELRELNVEQMAHRIGLEEVRWMVDHWPKLEKIIGLNVKGKGKGEENEAVEWLKKARPWIELPES

Mean predicted aligned error: 8.59 Å

Foldseek 3Di:
DDPPPVPPVQQPQLQPAEAECAPPPDAQFQVNLVVCCVSNVNHQEYEHQACVPPDDPRSVVNNVCCCVVPVRYHYDHD